Protein AF-A0A0C3CZT1-F1 (afdb_monomer_lite)

Foldseek 3Di:
DDDFDPLLVLQLCQACHDPLGNHQPPRHNQNSNLVSVVCSVLSVVLVVPLPPDDPVSLVSQQVSLVVSLVCLQPVVVCRSVDRHNVSSVRPDNSPPPVVSVCCVPPPDDDDDPPPDPPPDPDDDD

InterPro domains:
  IPR036279 5'-3' exonuclease, C-terminal domain superfamily [SSF47807] (4-110)

Structure (mmCIF, N/CA/C/O backbone):
data_AF-A0A0C3CZT1-F1
#
_entry.id   AF-A0A0C3CZT1-F1
#
loop_
_atom_site.group_PDB
_atom_site.id
_atom_site.type_symbol
_atom_site.label_atom_id
_atom_site.label_alt_id
_atom_site.lab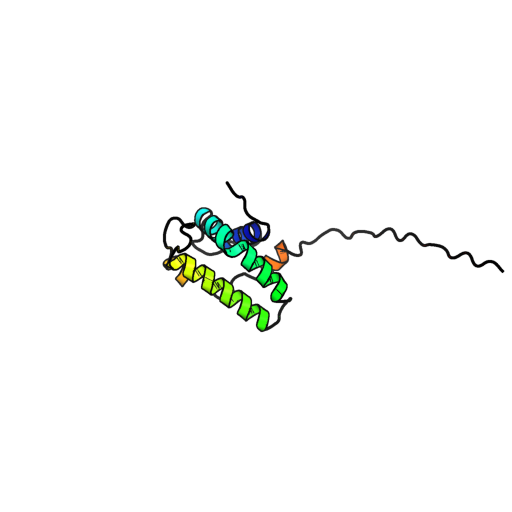el_comp_id
_atom_site.label_asym_id
_atom_site.label_entity_id
_atom_site.label_seq_id
_atom_site.pdbx_PDB_ins_code
_atom_site.Cartn_x
_atom_site.Cartn_y
_atom_site.Cartn_z
_atom_site.occupancy
_atom_site.B_iso_or_equiv
_atom_site.auth_seq_id
_atom_site.auth_comp_id
_atom_site.auth_asym_id
_atom_site.auth_atom_id
_atom_site.pdbx_PDB_model_num
ATOM 1 N N . MET A 1 1 ? -14.367 15.802 -8.890 1.00 45.00 1 MET A N 1
ATOM 2 C CA . MET A 1 1 ? -13.769 14.526 -8.445 1.00 45.00 1 MET A CA 1
ATOM 3 C C . MET A 1 1 ? -12.306 14.570 -8.842 1.00 45.00 1 MET A C 1
ATOM 5 O O . MET A 1 1 ? -12.041 14.667 -10.032 1.00 45.00 1 MET A O 1
ATOM 9 N N . SER A 1 2 ? -11.372 14.631 -7.891 1.00 66.56 2 SER A N 1
ATOM 10 C CA . SER A 1 2 ? -9.948 14.508 -8.218 1.00 66.56 2 SER A CA 1
ATOM 11 C C . SER A 1 2 ? -9.640 13.037 -8.504 1.00 66.56 2 SER A C 1
ATOM 13 O O . SER A 1 2 ? -10.010 12.164 -7.721 1.00 66.56 2 SER A O 1
ATOM 15 N N . GLY A 1 3 ? -9.058 12.766 -9.672 1.00 80.94 3 GLY A N 1
ATOM 16 C CA . GLY A 1 3 ? -8.655 11.421 -10.085 1.00 80.94 3 GLY A CA 1
ATOM 17 C C . GLY A 1 3 ? -7.424 10.922 -9.326 1.00 80.94 3 GLY A C 1
ATOM 18 O O . GLY A 1 3 ? -6.824 11.658 -8.542 1.00 80.94 3 GLY A O 1
ATOM 19 N N . LEU A 1 4 ? -7.049 9.666 -9.565 1.00 92.25 4 LEU A N 1
ATOM 20 C CA . LEU A 1 4 ? -5.810 9.099 -9.036 1.00 92.25 4 LEU A CA 1
ATOM 21 C C . LEU A 1 4 ? -4.601 9.598 -9.836 1.00 92.25 4 LEU A C 1
ATOM 23 O O . LEU A 1 4 ? -4.674 9.762 -11.054 1.00 92.25 4 LEU A O 1
ATOM 27 N N . THR A 1 5 ? -3.485 9.812 -9.142 1.00 94.50 5 THR A N 1
ATOM 28 C CA . THR A 1 5 ? -2.166 9.997 -9.763 1.00 94.50 5 THR A CA 1
ATOM 29 C C . THR A 1 5 ? -1.650 8.663 -10.314 1.00 94.50 5 THR A C 1
ATOM 31 O O . THR A 1 5 ? -2.230 7.614 -10.033 1.00 94.50 5 THR A O 1
ATOM 34 N N . GLU A 1 6 ? -0.534 8.667 -11.053 1.00 94.62 6 GLU A N 1
ATOM 35 C CA . GLU A 1 6 ? 0.147 7.424 -11.463 1.00 94.62 6 GLU A CA 1
ATOM 36 C C . GLU A 1 6 ? 0.421 6.517 -10.253 1.00 94.62 6 GLU A C 1
ATOM 38 O O . GLU A 1 6 ? 0.064 5.340 -10.251 1.00 94.62 6 GLU A O 1
ATOM 43 N N . GLY A 1 7 ? 0.980 7.093 -9.188 1.00 96.00 7 GLY A N 1
ATOM 44 C CA . GLY A 1 7 ? 1.248 6.385 -7.941 1.00 96.00 7 GLY A CA 1
ATOM 45 C C . GLY A 1 7 ? -0.014 5.879 -7.256 1.00 96.00 7 GLY A C 1
ATOM 46 O O . GLY A 1 7 ? -0.031 4.765 -6.742 1.00 96.00 7 GLY A O 1
ATOM 47 N N . GLY A 1 8 ? -1.099 6.656 -7.312 1.00 97.50 8 GLY A N 1
ATOM 48 C CA . GLY A 1 8 ? -2.405 6.228 -6.821 1.00 97.50 8 GLY A CA 1
ATOM 49 C C . GLY A 1 8 ? -2.955 5.030 -7.596 1.00 97.50 8 GLY A C 1
ATOM 50 O O . GLY A 1 8 ? -3.430 4.080 -6.985 1.00 97.50 8 GLY A O 1
ATOM 51 N N . LEU A 1 9 ? -2.857 5.024 -8.928 1.00 96.94 9 LEU A N 1
ATOM 52 C CA . LEU A 1 9 ? -3.283 3.884 -9.749 1.00 96.94 9 LEU A CA 1
ATOM 53 C C . LEU A 1 9 ? -2.449 2.632 -9.464 1.00 96.94 9 LEU A C 1
ATOM 55 O O . LEU A 1 9 ? -2.999 1.537 -9.350 1.00 96.94 9 LEU A O 1
ATOM 59 N N . LEU A 1 10 ? -1.137 2.795 -9.306 1.00 96.81 10 LEU A N 1
ATOM 60 C CA . LEU A 1 10 ? -0.246 1.697 -8.952 1.00 96.81 10 LEU A CA 1
ATOM 61 C C . LEU A 1 10 ? -0.575 1.133 -7.567 1.00 96.81 10 LEU A C 1
ATOM 63 O O . LEU A 1 10 ? -0.744 -0.076 -7.418 1.00 96.81 10 LEU A O 1
ATOM 67 N N . LEU A 1 11 ? -0.725 2.004 -6.566 1.00 98.06 11 LEU A N 1
ATOM 68 C CA . LEU A 1 11 ? -1.103 1.601 -5.215 1.00 98.06 11 LEU A CA 1
ATOM 69 C C . LEU A 1 11 ? -2.473 0.915 -5.205 1.00 98.06 11 LEU A C 1
ATOM 71 O O . LEU A 1 11 ? -2.638 -0.112 -4.554 1.00 98.06 11 LEU A O 1
ATOM 75 N N . TYR A 1 12 ? -3.434 1.431 -5.971 1.00 98.19 12 TYR A N 1
ATOM 76 C CA . TYR A 1 12 ? -4.745 0.812 -6.124 1.00 98.19 12 TYR A CA 1
ATOM 77 C C . TYR A 1 12 ? -4.630 -0.630 -6.633 1.00 98.19 12 TYR A C 1
ATOM 79 O O . TYR A 1 12 ? -5.210 -1.525 -6.026 1.00 98.19 12 TYR A O 1
ATOM 87 N N . ALA A 1 13 ? -3.855 -0.875 -7.694 1.00 97.69 13 ALA A N 1
ATOM 88 C CA . ALA A 1 13 ? -3.666 -2.219 -8.243 1.00 97.69 13 ALA A CA 1
ATOM 89 C C . ALA A 1 13 ? -2.970 -3.170 -7.250 1.00 97.69 13 ALA A C 1
ATOM 91 O O . ALA A 1 13 ? -3.334 -4.339 -7.156 1.00 97.69 13 ALA A O 1
ATOM 92 N N . LEU A 1 14 ? -2.009 -2.666 -6.468 1.00 97.88 14 LEU A N 1
ATOM 93 C CA . LEU A 1 14 ? -1.327 -3.439 -5.422 1.00 97.88 14 LEU A CA 1
ATOM 94 C C . LEU A 1 14 ? -2.244 -3.783 -4.236 1.00 97.88 14 LEU A C 1
ATOM 96 O O . LEU A 1 14 ? -2.008 -4.776 -3.553 1.00 97.88 14 LEU A O 1
ATOM 100 N N . LEU A 1 15 ? -3.264 -2.963 -3.970 1.00 98.38 15 LEU A N 1
ATOM 101 C CA . LEU A 1 15 ? -4.195 -3.140 -2.854 1.00 98.38 15 LEU A CA 1
ATOM 102 C C . LEU A 1 15 ? -5.439 -3.943 -3.243 1.00 98.38 15 LEU A C 1
ATOM 104 O O . LEU A 1 15 ? -5.736 -4.934 -2.587 1.00 98.38 15 LEU A O 1
ATOM 108 N N . ALA A 1 16 ? -6.153 -3.526 -4.291 1.00 97.88 16 ALA A N 1
ATOM 109 C CA . ALA A 1 16 ? -7.386 -4.168 -4.757 1.00 97.88 16 ALA A CA 1
ATOM 110 C C . ALA A 1 16 ? -7.133 -5.449 -5.563 1.00 97.88 16 ALA A C 1
ATOM 112 O O . ALA A 1 16 ? -8.057 -6.236 -5.772 1.00 97.88 16 ALA A O 1
ATOM 113 N N . GLY A 1 17 ? -5.901 -5.625 -6.037 1.00 96.75 17 GLY A N 1
ATOM 114 C CA . GLY A 1 17 ? -5.544 -6.642 -7.009 1.00 96.75 17 GLY A CA 1
ATOM 115 C C . GLY A 1 17 ? -5.701 -6.153 -8.447 1.00 96.75 17 GLY A C 1
ATOM 116 O O . GLY A 1 17 ? -6.427 -5.205 -8.757 1.00 96.75 17 GLY A O 1
ATOM 117 N N . GLY A 1 18 ? -4.992 -6.835 -9.335 1.00 93.75 18 GLY A N 1
ATOM 118 C CA . GLY A 1 18 ? -4.983 -6.609 -10.772 1.00 93.75 18 GLY A CA 1
ATOM 119 C C . GLY A 1 18 ? -4.529 -7.872 -11.494 1.00 93.75 18 GLY A C 1
ATOM 120 O O . GLY A 1 18 ? -4.609 -8.974 -10.957 1.00 93.75 18 GLY A O 1
ATOM 121 N N . ASP A 1 19 ? -4.011 -7.725 -12.709 1.00 94.31 19 ASP A N 1
ATOM 122 C CA . ASP A 1 19 ? -3.622 -8.882 -13.525 1.00 94.31 19 ASP A CA 1
ATOM 123 C C . ASP A 1 19 ? -2.414 -9.655 -12.965 1.00 94.31 19 ASP A C 1
ATOM 125 O O . ASP A 1 19 ? -2.247 -10.840 -13.249 1.00 94.31 19 ASP A O 1
ATOM 129 N N . TYR A 1 20 ? -1.565 -8.999 -12.167 1.00 95.56 20 TYR A N 1
ATOM 130 C CA . TYR A 1 20 ? -0.314 -9.582 -11.670 1.00 95.56 20 TYR A CA 1
ATOM 131 C C . TYR A 1 20 ? -0.384 -10.109 -10.230 1.00 95.56 20 TYR A C 1
ATOM 133 O O . TYR A 1 20 ? 0.504 -10.859 -9.829 1.00 95.56 20 TYR A O 1
ATOM 141 N N . ASP A 1 21 ? -1.396 -9.721 -9.449 1.00 96.75 21 ASP A N 1
ATOM 142 C CA . ASP A 1 21 ? -1.560 -10.134 -8.050 1.00 96.75 21 ASP A CA 1
ATOM 143 C C . ASP A 1 21 ? -3.010 -9.940 -7.580 1.00 96.75 21 ASP A C 1
ATOM 145 O O . ASP A 1 21 ? -3.733 -9.097 -8.108 1.00 96.75 21 ASP A O 1
ATOM 149 N N . LYS A 1 22 ? -3.441 -10.698 -6.565 1.00 96.38 22 LYS A N 1
ATOM 150 C CA . LYS A 1 22 ? -4.796 -10.590 -5.996 1.00 96.38 22 LYS A CA 1
ATOM 151 C C . LYS A 1 22 ? -4.964 -9.406 -5.039 1.00 96.38 22 LYS A C 1
ATOM 153 O O . LYS A 1 22 ? -6.091 -9.128 -4.640 1.00 96.38 22 LYS A O 1
ATOM 158 N N . GLY A 1 23 ? -3.877 -8.729 -4.683 1.00 97.00 23 GLY A N 1
ATOM 159 C CA . GLY A 1 23 ? -3.871 -7.608 -3.759 1.00 97.00 23 GLY A CA 1
ATOM 160 C C . GLY A 1 23 ? -3.939 -8.040 -2.297 1.00 97.00 23 GLY A C 1
ATOM 161 O O . GLY A 1 23 ? -3.661 -9.183 -1.927 1.00 97.00 23 GLY A O 1
ATOM 162 N N . VAL A 1 24 ? -4.311 -7.093 -1.443 1.00 98.06 24 VAL A N 1
ATOM 163 C CA . VAL A 1 24 ? -4.414 -7.291 0.002 1.00 98.06 24 VAL A CA 1
ATOM 164 C C . VAL A 1 24 ? -5.794 -7.841 0.348 1.00 98.06 24 VAL A C 1
ATOM 166 O O . VAL A 1 24 ? -6.821 -7.231 0.048 1.00 98.06 24 VAL A O 1
ATOM 169 N N . THR A 1 25 ? -5.831 -8.981 1.039 1.00 97.69 25 THR A N 1
ATOM 170 C CA . THR A 1 25 ? -7.077 -9.612 1.496 1.00 97.69 25 THR A CA 1
ATOM 171 C C . THR A 1 25 ? -7.957 -8.624 2.265 1.00 97.69 25 THR A C 1
ATOM 173 O O . THR A 1 25 ? -7.526 -7.996 3.227 1.00 97.69 25 THR A O 1
ATOM 176 N N . GLY A 1 26 ? -9.217 -8.495 1.843 1.00 96.69 26 GLY A N 1
ATOM 177 C CA . GLY A 1 26 ? -10.189 -7.585 2.455 1.00 96.69 26 GLY A CA 1
ATOM 178 C C . GLY A 1 26 ? -10.095 -6.130 1.982 1.00 96.69 26 GLY A C 1
ATOM 179 O O . GLY A 1 26 ? -11.040 -5.374 2.200 1.00 96.69 26 GLY A O 1
ATOM 180 N N . CYS A 1 27 ? -9.028 -5.735 1.280 1.00 97.50 27 CYS A N 1
ATOM 181 C CA . CYS A 1 27 ? -8.871 -4.390 0.729 1.00 97.50 27 CYS A CA 1
ATOM 182 C C . CYS A 1 27 ? -9.608 -4.259 -0.615 1.00 97.50 27 CYS A C 1
ATOM 184 O O . CYS A 1 27 ? -9.017 -4.284 -1.690 1.00 97.50 27 CYS A O 1
ATOM 186 N N . GLY A 1 28 ? -10.938 -4.163 -0.561 1.00 95.50 28 GLY A N 1
ATOM 187 C CA . GLY A 1 28 ? -11.764 -4.010 -1.761 1.00 95.50 28 GLY A CA 1
ATOM 188 C C . GLY A 1 28 ? -11.599 -2.649 -2.466 1.00 95.50 28 GLY A C 1
ATOM 189 O O . GLY A 1 28 ? -10.995 -1.729 -1.910 1.00 95.50 28 GLY A O 1
ATOM 190 N N . PRO A 1 29 ? -12.216 -2.469 -3.653 1.00 96.19 29 PRO A N 1
ATOM 191 C CA . PRO A 1 29 ? -12.085 -1.272 -4.496 1.00 96.19 29 PRO A CA 1
ATOM 192 C C . PRO A 1 29 ? -12.257 0.071 -3.777 1.00 96.19 29 PRO A C 1
ATOM 194 O O . PRO A 1 29 ? -11.504 1.007 -4.018 1.00 96.19 29 PRO A O 1
ATOM 197 N N . VAL A 1 30 ? -13.233 0.184 -2.871 1.00 96.12 30 VAL A N 1
ATOM 198 C CA . VAL A 1 30 ? -13.511 1.441 -2.153 1.00 96.12 30 VAL A CA 1
ATOM 199 C C . VAL A 1 30 ? -12.375 1.796 -1.189 1.00 96.12 30 VAL A C 1
ATOM 201 O O . VAL A 1 30 ? -11.911 2.935 -1.178 1.00 96.12 30 VAL A O 1
ATOM 204 N N . ILE A 1 31 ? -11.894 0.813 -0.425 1.00 98.19 31 ILE A N 1
ATOM 205 C CA . ILE A 1 31 ? -10.807 0.992 0.547 1.00 98.19 31 ILE A CA 1
ATOM 206 C C . ILE A 1 31 ? -9.504 1.284 -0.199 1.00 98.19 31 ILE A C 1
ATOM 208 O O . ILE A 1 31 ? -8.814 2.253 0.113 1.00 98.19 31 ILE A O 1
ATOM 212 N N . ALA A 1 32 ? -9.212 0.499 -1.240 1.00 98.19 32 ALA A N 1
ATOM 213 C CA . ALA A 1 32 ? -8.046 0.694 -2.090 1.00 98.19 32 ALA A CA 1
ATOM 214 C C . ALA A 1 32 ? -8.041 2.081 -2.746 1.00 98.19 32 ALA A C 1
ATOM 216 O O . ALA A 1 32 ? -7.001 2.730 -2.789 1.00 98.19 32 ALA A O 1
ATOM 217 N N . PHE A 1 33 ? -9.195 2.574 -3.209 1.00 97.69 33 PHE A N 1
ATOM 218 C CA . PHE A 1 33 ? -9.317 3.919 -3.772 1.00 97.69 33 PHE A CA 1
ATOM 219 C C . PHE A 1 33 ? -9.045 5.015 -2.737 1.00 97.69 33 PHE A C 1
ATOM 221 O O . PHE A 1 33 ? -8.349 5.984 -3.040 1.00 97.69 33 PHE A O 1
ATOM 228 N N . GLY A 1 34 ? -9.559 4.867 -1.513 1.00 97.62 34 GLY A N 1
ATOM 229 C CA . GLY A 1 34 ? -9.279 5.798 -0.420 1.00 97.62 34 GLY A CA 1
ATOM 230 C C . GLY A 1 34 ? -7.789 5.844 -0.073 1.00 97.62 34 GLY A C 1
ATOM 231 O O . GLY A 1 34 ? -7.188 6.916 -0.096 1.00 97.62 34 GLY A O 1
ATOM 232 N N . LEU A 1 35 ? -7.164 4.681 0.128 1.00 98.38 35 LEU A N 1
ATOM 233 C CA . LEU A 1 35 ? -5.728 4.574 0.405 1.00 98.38 35 LEU A CA 1
ATOM 234 C C . LEU A 1 35 ? -4.861 5.085 -0.753 1.00 98.38 35 LEU A C 1
ATOM 236 O O . LEU A 1 35 ? -3.872 5.773 -0.520 1.00 98.38 35 LEU A O 1
ATOM 240 N N . ALA A 1 36 ? -5.249 4.814 -2.001 1.00 98.12 36 ALA A N 1
ATOM 241 C CA . ALA A 1 36 ? -4.568 5.314 -3.193 1.00 98.12 36 ALA A CA 1
ATOM 242 C C . ALA A 1 36 ? -4.538 6.847 -3.262 1.00 98.12 36 ALA A C 1
ATOM 244 O O . ALA A 1 36 ? -3.568 7.430 -3.748 1.00 98.12 36 ALA A O 1
ATOM 245 N N . ARG A 1 37 ? -5.588 7.506 -2.761 1.00 97.25 37 ARG A N 1
ATOM 246 C CA . ARG A 1 37 ? -5.640 8.968 -2.653 1.00 97.25 37 ARG A CA 1
ATOM 247 C C . ARG A 1 37 ? -4.791 9.512 -1.509 1.00 97.25 37 ARG A C 1
ATOM 249 O O . ARG A 1 37 ? -4.338 10.646 -1.623 1.00 97.25 37 ARG A O 1
ATOM 256 N N . CYS A 1 38 ? -4.600 8.738 -0.445 1.00 97.00 38 CYS A N 1
ATOM 257 C CA . CYS A 1 38 ? -3.774 9.128 0.695 1.00 97.00 38 CYS A CA 1
ATOM 258 C C . CYS A 1 38 ? -2.280 8.949 0.429 1.00 97.00 38 CYS A C 1
ATOM 260 O O . CYS A 1 38 ? -1.514 9.826 0.791 1.00 97.00 38 CYS A O 1
ATOM 262 N N . PHE A 1 39 ? -1.887 7.823 -0.173 1.00 98.00 39 PHE A N 1
ATOM 263 C CA . PHE A 1 39 ? -0.499 7.341 -0.139 1.00 98.00 39 PHE A CA 1
ATOM 264 C C . PHE A 1 39 ? 0.119 7.094 -1.521 1.00 98.00 39 PHE A C 1
ATOM 266 O O . PHE A 1 39 ? 1.191 6.499 -1.646 1.00 98.00 39 PHE A O 1
ATOM 273 N N . GLY A 1 40 ? -0.570 7.488 -2.595 1.00 96.75 40 GLY A N 1
ATOM 274 C CA . GLY A 1 40 ? -0.084 7.266 -3.956 1.00 96.75 40 GLY A CA 1
ATOM 275 C C . GLY A 1 40 ? 1.228 8.003 -4.256 1.00 96.75 40 GLY A C 1
ATOM 276 O O . GLY A 1 40 ? 2.088 7.465 -4.951 1.00 96.75 40 GLY A O 1
ATOM 277 N N . ALA A 1 41 ? 1.404 9.221 -3.737 1.00 95.88 41 ALA A N 1
ATOM 278 C CA . ALA A 1 41 ? 2.624 10.008 -3.946 1.00 95.88 41 ALA A CA 1
ATOM 279 C C . ALA A 1 41 ? 3.800 9.481 -3.106 1.00 95.88 41 ALA A C 1
ATOM 281 O O . ALA A 1 41 ? 4.945 9.451 -3.560 1.00 95.88 41 ALA A O 1
ATOM 282 N N . GLU A 1 42 ? 3.495 9.013 -1.903 1.00 96.12 42 GLU A N 1
ATOM 283 C CA . GLU A 1 42 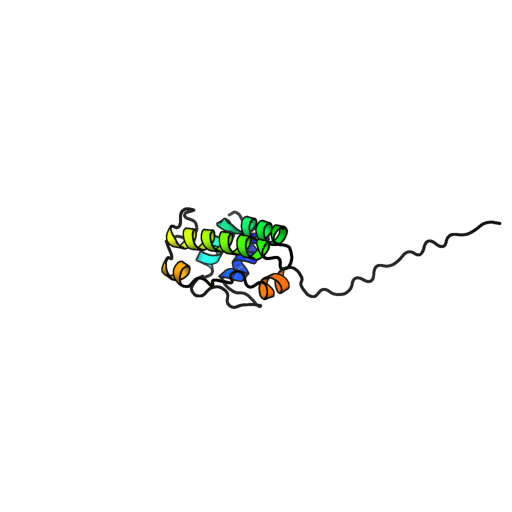? 4.405 8.406 -0.946 1.00 96.12 42 GLU A CA 1
ATOM 284 C C . GLU A 1 42 ? 4.941 7.087 -1.499 1.00 96.12 42 GLU A C 1
ATOM 286 O O . GLU A 1 42 ? 6.142 6.840 -1.423 1.00 96.12 42 GLU A O 1
ATOM 291 N N . LEU A 1 43 ? 4.088 6.285 -2.150 1.00 96.00 43 LEU A N 1
ATOM 292 C CA . LEU A 1 43 ? 4.529 5.090 -2.863 1.00 96.00 43 LEU A CA 1
ATOM 293 C C . LEU A 1 43 ? 5.538 5.430 -3.967 1.00 96.00 43 LEU A C 1
ATOM 295 O O . LEU A 1 43 ? 6.573 4.777 -4.047 1.00 96.00 43 LEU A O 1
ATOM 299 N N . LEU A 1 44 ? 5.273 6.431 -4.813 1.00 93.88 44 LEU A N 1
ATOM 300 C CA . LEU A 1 44 ? 6.227 6.811 -5.866 1.00 93.88 44 LEU A CA 1
ATOM 301 C C . LEU A 1 44 ? 7.554 7.297 -5.285 1.00 93.88 44 LEU A C 1
ATOM 303 O O . LEU A 1 44 ? 8.604 6.810 -5.695 1.00 93.88 44 LEU A O 1
ATOM 307 N N . SER A 1 45 ? 7.494 8.174 -4.282 1.00 93.56 45 SER A N 1
ATOM 308 C CA . SER A 1 45 ? 8.684 8.656 -3.572 1.00 93.56 45 SER A CA 1
ATOM 309 C C . SER A 1 45 ? 9.491 7.497 -2.981 1.00 93.56 45 SER A C 1
ATOM 311 O O . SER A 1 45 ? 10.713 7.473 -3.093 1.00 93.56 45 SER A O 1
ATOM 313 N N . ALA A 1 46 ? 8.815 6.500 -2.400 1.00 92.94 46 ALA A N 1
ATOM 314 C CA . ALA A 1 46 ? 9.456 5.309 -1.856 1.00 92.94 46 ALA A CA 1
ATOM 315 C C . ALA A 1 46 ? 10.159 4.479 -2.939 1.00 92.94 46 ALA A C 1
ATOM 317 O O . ALA A 1 46 ? 11.286 4.039 -2.741 1.00 92.94 46 ALA A O 1
ATOM 318 N N . ILE A 1 47 ? 9.524 4.297 -4.099 1.00 91.75 47 ILE A N 1
ATOM 319 C CA . ILE A 1 47 ? 10.099 3.557 -5.232 1.00 91.75 47 ILE A CA 1
ATOM 320 C C . ILE A 1 47 ? 11.343 4.258 -5.779 1.00 91.75 47 ILE A C 1
ATOM 322 O O . ILE A 1 47 ? 12.322 3.597 -6.119 1.00 91.75 47 ILE A O 1
ATOM 326 N N . GLU A 1 48 ? 11.300 5.584 -5.884 1.00 90.06 48 GLU A N 1
ATOM 327 C CA . GLU A 1 48 ? 12.419 6.394 -6.367 1.00 90.06 48 GLU A CA 1
ATOM 328 C C . GLU A 1 48 ? 13.588 6.395 -5.376 1.00 90.06 48 GLU A C 1
ATOM 330 O O . GLU A 1 48 ? 14.740 6.278 -5.791 1.00 90.06 48 GLU A O 1
ATOM 335 N N . ALA A 1 49 ? 13.293 6.477 -4.075 1.00 88.06 49 ALA A N 1
ATOM 336 C CA . ALA A 1 49 ? 14.295 6.531 -3.017 1.00 88.06 49 ALA A CA 1
ATOM 337 C C . ALA A 1 49 ? 14.942 5.174 -2.712 1.00 88.06 49 ALA A C 1
ATOM 339 O O . ALA A 1 49 ? 16.135 5.128 -2.427 1.00 88.06 49 ALA A O 1
ATOM 340 N N . ALA A 1 50 ? 14.184 4.075 -2.773 1.00 81.88 50 ALA A N 1
ATOM 341 C CA . ALA A 1 50 ? 14.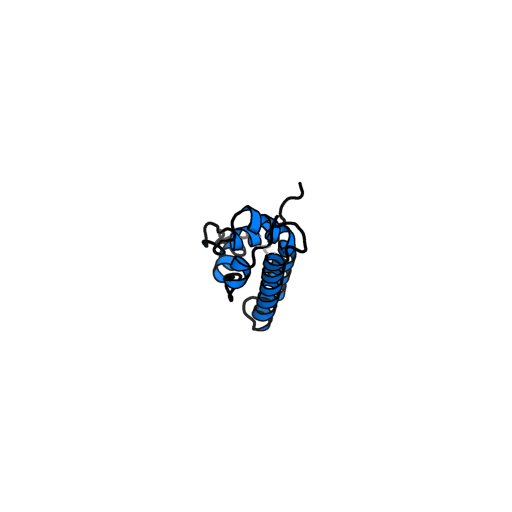665 2.759 -2.360 1.00 81.88 50 ALA A CA 1
ATOM 342 C C . ALA A 1 50 ? 15.858 2.254 -3.188 1.00 81.88 50 ALA A C 1
ATOM 344 O O . ALA A 1 50 ? 16.645 1.450 -2.693 1.00 81.88 50 ALA A O 1
ATOM 345 N N . GLY A 1 51 ? 15.987 2.670 -4.457 1.00 65.88 51 GLY A N 1
ATOM 346 C CA . GLY A 1 51 ? 16.854 1.970 -5.409 1.00 65.88 51 GLY A CA 1
ATOM 347 C C . GLY A 1 51 ? 16.450 0.488 -5.534 1.00 65.88 51 GLY A C 1
ATOM 348 O O . GLY A 1 51 ? 15.703 -0.060 -4.727 1.00 65.88 51 GLY A O 1
ATOM 349 N N . MET A 1 52 ? 16.868 -0.227 -6.576 1.00 57.59 52 MET A N 1
ATOM 350 C CA . MET A 1 52 ? 16.496 -1.647 -6.671 1.00 57.59 52 MET A CA 1
ATOM 351 C C . MET A 1 52 ? 17.347 -2.507 -5.715 1.00 57.59 52 MET A C 1
ATOM 353 O O . MET A 1 52 ? 18.344 -3.077 -6.141 1.00 57.59 52 MET A O 1
ATOM 357 N N . GLY A 1 53 ? 16.928 -2.623 -4.447 1.00 61.09 53 GLY A N 1
ATOM 358 C CA . GLY A 1 53 ? 17.306 -3.724 -3.546 1.00 61.09 53 GLY A CA 1
ATOM 359 C C . GLY A 1 53 ? 18.303 -3.437 -2.414 1.00 61.09 53 GLY A C 1
ATOM 360 O O . GLY A 1 53 ? 19.009 -4.368 -2.033 1.00 61.09 53 GLY A O 1
ATOM 361 N N . SER A 1 54 ? 18.397 -2.211 -1.883 1.00 72.06 54 SER A N 1
ATOM 362 C CA . SER A 1 54 ? 19.170 -1.945 -0.653 1.00 72.06 54 SER A CA 1
ATOM 363 C C . SER A 1 54 ? 18.333 -2.162 0.618 1.00 72.06 54 SER A C 1
ATOM 365 O O . SER A 1 54 ? 17.105 -2.062 0.582 1.00 72.06 54 SER A O 1
ATOM 367 N N . ASP A 1 55 ? 18.995 -2.413 1.755 1.00 78.12 55 ASP A N 1
ATOM 368 C CA . ASP A 1 55 ? 18.349 -2.526 3.077 1.00 78.12 55 ASP A CA 1
ATOM 369 C C . ASP A 1 55 ? 17.560 -1.252 3.446 1.00 78.12 55 ASP A C 1
ATOM 371 O O . ASP A 1 55 ? 16.494 -1.314 4.058 1.00 78.12 55 ASP A O 1
ATOM 375 N N . GLU A 1 56 ? 18.045 -0.092 2.998 1.00 78.69 56 GLU A N 1
ATOM 376 C CA . GLU A 1 56 ? 17.391 1.214 3.160 1.00 78.69 56 GLU A CA 1
ATOM 377 C C . GLU A 1 56 ? 16.028 1.256 2.448 1.00 78.69 56 GLU A C 1
ATOM 379 O O . GLU A 1 56 ? 15.069 1.841 2.952 1.00 78.69 56 GLU A O 1
ATOM 384 N N . GLY A 1 57 ? 15.911 0.593 1.293 1.00 84.00 57 GLY A N 1
ATOM 385 C CA . GLY A 1 57 ? 14.656 0.486 0.556 1.00 84.00 57 GLY A CA 1
ATOM 386 C C . GLY A 1 57 ? 13.588 -0.299 1.314 1.00 84.00 57 GLY A C 1
ATOM 387 O O . GLY A 1 57 ? 12.417 0.090 1.319 1.00 84.00 57 GLY A O 1
ATOM 388 N N . GLU A 1 58 ? 13.980 -1.373 1.999 1.00 88.19 58 GLU A N 1
ATOM 389 C CA . GLU A 1 58 ? 13.051 -2.167 2.805 1.00 88.19 58 GLU A CA 1
ATOM 390 C C . GLU A 1 58 ? 12.520 -1.378 4.010 1.00 88.19 58 GLU A C 1
ATOM 392 O O . GLU A 1 58 ? 11.321 -1.437 4.291 1.00 88.19 58 GLU A O 1
ATOM 397 N N . GLU A 1 59 ? 13.353 -0.558 4.659 1.00 91.81 59 GLU A N 1
ATOM 398 C CA . GLU A 1 59 ? 12.904 0.323 5.746 1.00 91.81 59 GLU A CA 1
ATOM 399 C C . GLU A 1 59 ? 11.897 1.379 5.257 1.00 91.81 59 GLU A C 1
ATOM 401 O O . GLU A 1 59 ? 10.867 1.610 5.900 1.00 91.81 59 GLU A O 1
ATOM 406 N N . ILE A 1 60 ? 12.135 1.979 4.085 1.00 93.75 60 ILE A N 1
ATOM 407 C CA . ILE A 1 60 ? 11.221 2.961 3.483 1.00 93.75 60 ILE A CA 1
ATOM 408 C C . ILE A 1 60 ? 9.844 2.333 3.217 1.00 93.75 60 ILE A C 1
ATOM 410 O O . ILE A 1 60 ? 8.812 2.916 3.566 1.00 93.75 60 ILE A O 1
ATOM 414 N N . PHE A 1 61 ? 9.803 1.132 2.637 1.00 94.69 61 PHE A N 1
ATOM 415 C CA . PHE A 1 61 ? 8.538 0.441 2.392 1.00 94.69 61 PHE A CA 1
ATOM 416 C C . PHE A 1 61 ? 7.865 -0.038 3.682 1.00 94.69 61 PHE A C 1
ATOM 418 O O . PHE A 1 61 ? 6.637 0.030 3.780 1.00 94.69 61 PHE A O 1
ATOM 425 N N . ALA A 1 62 ? 8.632 -0.471 4.686 1.00 95.62 62 ALA A N 1
ATOM 426 C CA . ALA A 1 62 ? 8.097 -0.830 5.997 1.00 95.62 62 ALA A CA 1
ATOM 427 C C . ALA A 1 62 ? 7.432 0.375 6.681 1.00 95.62 62 ALA A C 1
ATOM 429 O O . ALA A 1 62 ? 6.343 0.242 7.250 1.00 95.62 62 ALA A O 1
ATOM 430 N N . LYS A 1 63 ? 8.033 1.566 6.567 1.00 96.88 63 LYS A N 1
ATOM 431 C CA . LYS A 1 63 ? 7.441 2.814 7.055 1.00 96.88 63 LYS A CA 1
ATOM 432 C C . LYS A 1 63 ? 6.129 3.135 6.337 1.00 96.88 63 LYS A C 1
ATOM 434 O O . LYS A 1 63 ? 5.120 3.345 7.009 1.00 96.88 63 LYS A O 1
ATOM 439 N N . LEU A 1 64 ? 6.121 3.106 5.002 1.00 97.88 64 LEU A N 1
ATOM 440 C CA . LEU A 1 64 ? 4.913 3.341 4.202 1.00 97.88 64 LEU A CA 1
ATOM 441 C C . LEU A 1 64 ? 3.792 2.360 4.575 1.00 97.88 64 LEU A C 1
ATOM 443 O O . LEU A 1 64 ? 2.640 2.750 4.757 1.00 97.88 64 LEU A O 1
ATOM 447 N N . ARG A 1 65 ? 4.129 1.077 4.743 1.00 98.19 65 ARG A N 1
ATOM 448 C CA . ARG A 1 65 ? 3.188 0.062 5.227 1.00 98.19 65 ARG A CA 1
ATOM 449 C C . ARG A 1 65 ? 2.617 0.447 6.594 1.00 98.19 65 ARG A C 1
ATOM 451 O O . ARG A 1 65 ? 1.409 0.354 6.788 1.00 98.19 65 ARG A O 1
ATOM 458 N N . GLY A 1 66 ? 3.460 0.875 7.534 1.00 98.50 66 GLY A N 1
ATOM 459 C CA . GLY A 1 66 ? 3.024 1.321 8.859 1.00 98.50 66 GLY A CA 1
ATOM 460 C C . GLY A 1 66 ? 2.029 2.483 8.798 1.00 98.50 66 GLY A C 1
ATOM 461 O O . GLY A 1 66 ? 1.031 2.476 9.516 1.00 98.50 66 GLY A O 1
ATOM 462 N N . GLU A 1 67 ? 2.255 3.445 7.903 1.00 98.62 67 GLU A N 1
ATOM 463 C CA . GLU A 1 67 ? 1.347 4.576 7.674 1.00 98.62 67 GLU A CA 1
ATOM 464 C C . GLU A 1 67 ? 0.000 4.122 7.089 1.00 98.62 67 GLU A C 1
ATOM 466 O O . GLU A 1 67 ? -1.050 4.549 7.573 1.00 98.62 67 GLU A O 1
ATOM 471 N N . ILE A 1 68 ? 0.011 3.187 6.133 1.00 98.62 68 ILE A N 1
ATOM 472 C CA . ILE A 1 68 ? -1.208 2.580 5.574 1.00 98.62 68 ILE A CA 1
ATOM 473 C C . ILE A 1 68 ? -1.996 1.820 6.649 1.00 98.62 68 ILE A C 1
ATOM 475 O O . ILE A 1 68 ? -3.208 2.003 6.763 1.00 98.62 68 ILE A O 1
ATOM 479 N N . CYS A 1 69 ? -1.334 0.983 7.455 1.00 98.75 69 CYS A N 1
ATOM 480 C CA . CYS A 1 69 ? -1.987 0.249 8.542 1.00 98.75 69 CYS A CA 1
ATOM 481 C C . CYS A 1 69 ? -2.597 1.202 9.573 1.00 98.75 69 CYS A C 1
ATOM 483 O O . CYS A 1 69 ? -3.736 1.003 9.988 1.00 98.75 69 CYS A O 1
ATOM 485 N N . LYS A 1 70 ? -1.883 2.272 9.935 1.00 98.75 70 LYS A N 1
ATOM 486 C CA . LYS A 1 70 ? -2.403 3.292 10.847 1.00 98.75 70 LYS A CA 1
ATOM 487 C C . LYS A 1 70 ? -3.647 3.969 10.278 1.00 98.75 70 LYS A C 1
ATOM 489 O O . LYS A 1 70 ? -4.627 4.130 10.995 1.00 98.75 70 LYS A O 1
ATOM 494 N N . GLU A 1 71 ? -3.643 4.318 8.994 1.00 98.75 71 GLU A N 1
ATOM 495 C CA . GLU A 1 71 ? -4.821 4.901 8.347 1.00 98.75 71 GLU A CA 1
ATOM 496 C C . GLU A 1 71 ? -5.991 3.916 8.274 1.00 98.75 71 GLU A C 1
ATOM 498 O O . GLU A 1 71 ? -7.133 4.314 8.472 1.00 98.75 71 GLU A O 1
ATOM 503 N N . LEU A 1 72 ? -5.733 2.622 8.069 1.00 98.75 72 LEU A N 1
ATOM 504 C CA . LEU A 1 72 ? -6.765 1.590 8.183 1.00 98.75 72 LEU A CA 1
ATOM 505 C C . LEU A 1 72 ? -7.338 1.520 9.606 1.00 98.75 72 LEU A C 1
ATOM 507 O O . LEU A 1 72 ? -8.540 1.341 9.765 1.00 98.75 72 LEU A O 1
ATOM 511 N N . GLU A 1 73 ? -6.527 1.672 10.649 1.00 98.62 73 GLU A N 1
ATOM 512 C CA . GLU A 1 73 ? -6.993 1.632 12.042 1.00 98.62 73 GLU A CA 1
ATOM 513 C C . GLU A 1 73 ? -7.784 2.878 12.447 1.00 98.62 73 GLU A C 1
ATOM 515 O O . GLU A 1 73 ? -8.780 2.768 13.165 1.00 98.62 73 GLU A O 1
ATOM 520 N N . THR A 1 74 ? -7.361 4.061 11.999 1.00 98.44 74 THR A N 1
ATOM 521 C CA . THR A 1 74 ? -7.883 5.335 12.510 1.00 98.44 74 THR A CA 1
ATOM 522 C C . THR A 1 74 ? -8.771 6.086 11.526 1.00 98.44 74 THR A C 1
ATOM 524 O O . THR A 1 74 ? -9.560 6.919 11.965 1.00 98.44 74 THR A O 1
ATOM 527 N N . ASN A 1 75 ? -8.652 5.814 10.221 1.00 98.25 75 ASN A N 1
ATOM 528 C CA . ASN A 1 75 ? -9.289 6.559 9.130 1.00 98.25 75 ASN A CA 1
ATOM 529 C C . ASN A 1 75 ? -9.145 8.084 9.317 1.00 98.25 75 ASN A C 1
ATOM 531 O O . ASN A 1 75 ? -10.115 8.836 9.204 1.00 98.25 75 ASN A O 1
ATOM 535 N N . SER A 1 76 ? -7.938 8.547 9.664 1.00 97.75 76 SER A N 1
ATOM 536 C CA . SER A 1 76 ? -7.680 9.948 10.029 1.00 97.75 76 SER A CA 1
ATOM 537 C C . SER A 1 76 ? -7.917 10.911 8.867 1.00 97.75 76 SER A C 1
ATOM 539 O O . SER A 1 76 ? -8.270 12.068 9.091 1.00 97.75 76 SER A O 1
ATOM 541 N N . SER A 1 77 ? -7.739 10.450 7.627 1.00 96.31 77 SER A N 1
ATOM 542 C CA . SER A 1 77 ? -8.053 11.227 6.423 1.00 96.31 77 SER A CA 1
ATOM 543 C C . SER A 1 77 ? -9.558 11.332 6.151 1.00 96.31 77 SER A C 1
ATOM 545 O O . SER A 1 77 ? -9.994 12.206 5.398 1.00 96.31 77 SER A O 1
ATOM 547 N N . GLY A 1 78 ? -10.357 10.419 6.715 1.00 97.06 78 GLY A N 1
ATOM 548 C CA . GLY A 1 78 ? -11.779 10.265 6.425 1.00 97.06 78 GLY A CA 1
ATOM 549 C C . GLY A 1 78 ? -12.087 9.676 5.042 1.00 97.06 78 GLY A C 1
ATOM 550 O O . GLY A 1 78 ? -13.252 9.660 4.643 1.00 97.06 78 GLY A O 1
ATOM 551 N N . LEU A 1 79 ? -11.087 9.199 4.290 1.00 96.38 79 LEU A N 1
ATOM 552 C CA . LEU A 1 79 ? -11.268 8.745 2.905 1.00 96.38 79 LEU A CA 1
ATOM 553 C C . LEU A 1 79 ? -11.695 7.276 2.759 1.00 96.38 79 LEU A C 1
ATOM 555 O O . LEU A 1 79 ? -12.058 6.878 1.652 1.00 96.38 79 LEU A O 1
ATOM 559 N N . LEU A 1 80 ? -11.686 6.483 3.837 1.00 96.44 80 LEU A N 1
ATOM 560 C CA . LEU A 1 80 ? -12.049 5.055 3.801 1.00 96.44 80 LEU A CA 1
ATOM 561 C C . LEU A 1 80 ? -13.532 4.790 4.113 1.00 96.44 80 LEU A C 1
ATOM 563 O O . LEU A 1 80 ? -14.018 3.672 3.965 1.00 96.44 80 LEU A O 1
ATOM 567 N N . GLY A 1 81 ? -14.267 5.810 4.565 1.00 93.25 81 GLY A N 1
ATOM 568 C CA . GLY A 1 81 ? -15.633 5.683 5.082 1.00 93.25 81 GLY A CA 1
ATOM 569 C C . GLY A 1 81 ? -15.687 5.175 6.527 1.00 93.25 81 GLY A C 1
ATOM 570 O O . GLY A 1 81 ? -16.348 5.801 7.352 1.00 93.25 81 GLY A O 1
ATOM 571 N N . PHE A 1 82 ? -14.952 4.106 6.856 1.00 96.44 82 PHE A N 1
ATOM 572 C CA . PHE A 1 82 ? -14.854 3.539 8.208 1.00 96.44 82 PHE A CA 1
ATOM 573 C C . PHE A 1 82 ? -13.430 3.066 8.532 1.00 96.44 82 PHE A C 1
ATOM 575 O O . PHE A 1 82 ? -12.577 2.965 7.655 1.00 96.44 82 PHE A O 1
ATOM 582 N N . CYS A 1 83 ? -13.174 2.761 9.805 1.00 98.19 83 CYS A N 1
ATOM 583 C CA . CYS A 1 83 ? -11.953 2.077 10.223 1.00 98.19 83 CYS A CA 1
ATOM 584 C C . CYS A 1 83 ? -12.018 0.579 9.879 1.00 98.19 83 CYS A C 1
ATOM 586 O O . CYS A 1 83 ? -13.056 -0.068 10.021 1.00 98.19 83 CYS A O 1
ATOM 588 N N . HIS A 1 84 ? -10.876 0.012 9.508 1.00 98.38 84 HIS A N 1
ATOM 589 C CA . HIS A 1 84 ? -10.675 -1.375 9.100 1.00 98.38 84 HIS A CA 1
ATOM 590 C C . HIS A 1 84 ? -9.507 -2.053 9.858 1.00 98.38 84 HIS A C 1
ATOM 592 O O . HIS A 1 84 ? -8.588 -2.587 9.229 1.00 98.38 84 HIS A O 1
ATOM 598 N N . PRO A 1 85 ? -9.530 -2.107 11.205 1.00 98.38 85 PRO A N 1
ATOM 599 C CA . PRO A 1 85 ? -8.427 -2.659 12.004 1.00 98.38 85 PRO A CA 1
ATOM 600 C C . PRO A 1 85 ? -8.144 -4.145 11.723 1.00 98.38 85 PRO A C 1
ATOM 602 O O . PRO A 1 85 ? -7.007 -4.592 11.830 1.00 98.38 85 PRO A O 1
ATOM 605 N N . ALA A 1 86 ? -9.154 -4.921 11.310 1.00 98.38 86 ALA A N 1
ATOM 606 C CA . ALA A 1 86 ? -8.956 -6.315 10.909 1.00 98.38 86 ALA A CA 1
ATOM 607 C C . ALA A 1 86 ? -8.073 -6.444 9.654 1.00 98.38 86 ALA A C 1
ATOM 609 O O . ALA A 1 86 ? -7.251 -7.351 9.581 1.00 98.38 86 ALA A O 1
ATOM 610 N N . ILE A 1 87 ? -8.204 -5.518 8.695 1.00 98.44 87 ILE A N 1
ATOM 611 C CA . ILE A 1 87 ? -7.348 -5.484 7.501 1.00 98.44 87 ILE A CA 1
ATOM 612 C C . ILE A 1 87 ? -5.935 -5.055 7.896 1.00 98.44 87 ILE A C 1
ATOM 614 O O . ILE A 1 87 ? -4.977 -5.664 7.439 1.00 98.44 87 ILE A O 1
ATOM 618 N N . ALA A 1 88 ? -5.798 -4.049 8.768 1.00 98.44 88 ALA A N 1
ATOM 619 C CA . ALA A 1 88 ? -4.495 -3.588 9.253 1.00 98.44 88 ALA A CA 1
ATOM 620 C C . ALA A 1 88 ? -3.699 -4.707 9.947 1.00 98.44 88 ALA A C 1
ATOM 622 O O . ALA A 1 88 ? -2.498 -4.848 9.712 1.00 98.44 88 ALA A O 1
ATOM 623 N N . LYS A 1 89 ? -4.381 -5.529 10.757 1.00 98.19 89 LYS A N 1
ATOM 624 C CA . LYS A 1 89 ? -3.787 -6.670 11.462 1.00 98.19 89 LYS A CA 1
ATOM 625 C C . LYS A 1 89 ? -3.261 -7.746 10.509 1.00 98.19 89 LYS A C 1
ATOM 627 O O . LYS A 1 89 ? -2.166 -8.254 10.719 1.00 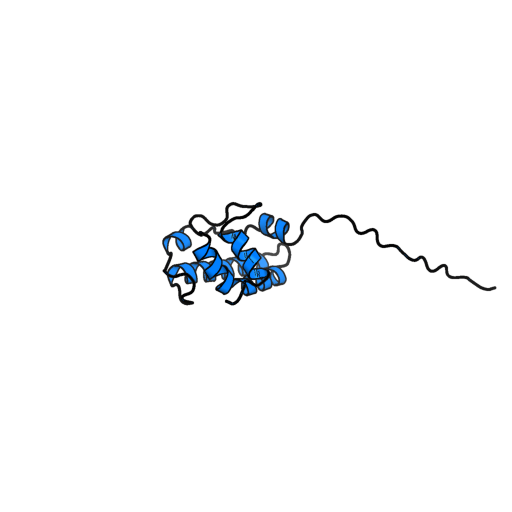98.19 89 LYS A O 1
ATOM 632 N N . GLU A 1 90 ? -4.030 -8.082 9.478 1.00 97.81 90 GLU A N 1
ATOM 633 C CA . GLU A 1 90 ? -3.675 -9.118 8.496 1.00 97.81 90 GLU A CA 1
ATOM 634 C C . GLU A 1 90 ? -2.914 -8.540 7.283 1.00 97.81 90 GLU A C 1
ATOM 636 O O . GLU A 1 90 ? -2.747 -9.208 6.260 1.00 97.81 90 GLU A O 1
ATOM 641 N N . PHE A 1 91 ? -2.464 -7.282 7.367 1.00 98.38 91 PHE A N 1
ATOM 642 C CA . PHE A 1 91 ? -1.814 -6.594 6.258 1.00 98.38 91 PHE A CA 1
ATOM 643 C C . PHE A 1 91 ? -0.420 -7.195 5.994 1.00 98.38 91 PHE A C 1
ATOM 645 O O . PHE A 1 91 ? 0.398 -7.241 6.924 1.00 98.38 91 PHE A O 1
ATOM 652 N N . PRO A 1 92 ? -0.091 -7.599 4.750 1.00 97.38 92 PRO A N 1
ATOM 653 C CA . PRO A 1 92 ? 1.151 -8.310 4.453 1.00 97.38 92 PRO A CA 1
ATOM 654 C C . PRO A 1 92 ? 2.399 -7.558 4.928 1.00 97.38 92 PRO A C 1
ATOM 656 O O . PRO A 1 92 ? 2.558 -6.375 4.631 1.00 97.38 92 PRO A O 1
ATOM 659 N N . GLU A 1 93 ? 3.298 -8.232 5.652 1.00 95.44 93 GLU A N 1
ATOM 660 C CA . GLU A 1 93 ? 4.553 -7.629 6.137 1.00 95.44 93 GLU A CA 1
ATOM 661 C C . GLU A 1 93 ? 5.457 -7.182 4.985 1.00 95.44 93 GLU A C 1
ATOM 663 O O . GLU A 1 93 ? 5.975 -6.071 4.998 1.00 95.44 93 GLU A O 1
ATOM 668 N N . ALA A 1 94 ? 5.558 -8.001 3.936 1.00 91.25 94 ALA A N 1
ATOM 669 C CA . ALA A 1 94 ? 6.378 -7.736 2.754 1.00 91.25 94 ALA A CA 1
ATOM 670 C C . ALA A 1 94 ? 5.698 -6.816 1.714 1.00 91.25 94 ALA A C 1
ATOM 672 O O . ALA A 1 94 ? 5.982 -6.900 0.517 1.00 91.25 94 ALA A O 1
ATOM 673 N N . PHE A 1 95 ? 4.749 -5.971 2.128 1.00 95.44 95 PHE A N 1
ATOM 674 C CA . PHE A 1 95 ? 4.079 -5.042 1.218 1.00 95.44 95 PHE A CA 1
ATOM 675 C C . PHE A 1 95 ? 4.974 -3.843 0.844 1.00 95.44 95 PHE A C 1
ATOM 677 O O . PHE A 1 95 ? 5.734 -3.346 1.676 1.00 95.44 95 PHE A O 1
ATOM 684 N N . PRO A 1 96 ? 4.860 -3.302 -0.386 1.00 93.69 96 PRO A N 1
ATOM 685 C CA . PRO A 1 96 ? 4.304 -3.934 -1.593 1.00 93.69 96 PRO A CA 1
ATOM 686 C C . PRO A 1 96 ? 5.136 -5.108 -2.147 1.00 93.69 96 PRO A C 1
ATOM 688 O O . PRO A 1 96 ? 6.356 -5.108 -2.074 1.00 93.69 96 PRO A O 1
ATOM 691 N N . ASN A 1 97 ? 4.524 -6.080 -2.824 1.00 93.12 97 ASN A N 1
ATOM 692 C CA . ASN A 1 97 ? 5.295 -7.136 -3.495 1.00 93.12 97 ASN A CA 1
ATOM 693 C C . ASN A 1 97 ? 6.199 -6.546 -4.606 1.00 93.12 97 ASN A C 1
ATOM 695 O O . ASN A 1 97 ? 5.708 -6.089 -5.642 1.00 93.12 97 ASN A O 1
ATOM 699 N N . ARG A 1 98 ? 7.528 -6.577 -4.415 1.00 91.06 98 ARG A N 1
ATOM 700 C CA . ARG A 1 98 ? 8.493 -5.930 -5.330 1.00 91.06 98 ARG A CA 1
ATOM 701 C C . ARG A 1 98 ? 8.491 -6.540 -6.737 1.00 91.06 98 ARG A C 1
ATOM 703 O O . ARG A 1 98 ? 8.737 -5.837 -7.714 1.00 91.06 98 ARG A O 1
ATOM 710 N N . ASN A 1 99 ? 8.176 -7.833 -6.865 1.00 92.06 99 ASN A N 1
ATOM 711 C CA . ASN A 1 99 ? 8.080 -8.486 -8.173 1.00 92.06 99 ASN A CA 1
ATOM 712 C C . ASN A 1 99 ? 6.888 -7.952 -8.975 1.00 92.06 99 ASN A C 1
ATOM 714 O O . ASN A 1 99 ? 7.037 -7.645 -10.155 1.00 92.06 99 ASN A O 1
ATOM 718 N N . VAL A 1 100 ? 5.736 -7.792 -8.321 1.00 94.44 100 VAL A N 1
ATOM 719 C CA . VAL A 1 100 ? 4.516 -7.223 -8.920 1.00 94.44 100 VAL A CA 1
ATOM 720 C C . VAL A 1 100 ? 4.748 -5.765 -9.296 1.00 94.44 100 VAL A C 1
ATOM 722 O O . VAL A 1 100 ? 4.437 -5.338 -10.406 1.00 94.44 100 VAL A O 1
ATOM 725 N N . LEU A 1 101 ? 5.385 -5.013 -8.401 1.00 92.88 101 LEU A N 1
ATOM 726 C CA . LEU A 1 101 ? 5.761 -3.629 -8.642 1.00 92.88 101 LEU A CA 1
ATOM 727 C C . LEU A 1 101 ? 6.635 -3.477 -9.900 1.00 92.88 101 LEU A C 1
ATOM 729 O O . LEU A 1 101 ? 6.382 -2.605 -10.733 1.00 92.88 101 LEU A O 1
ATOM 733 N N . ARG A 1 102 ? 7.631 -4.358 -10.076 1.00 92.25 102 ARG A N 1
ATOM 734 C CA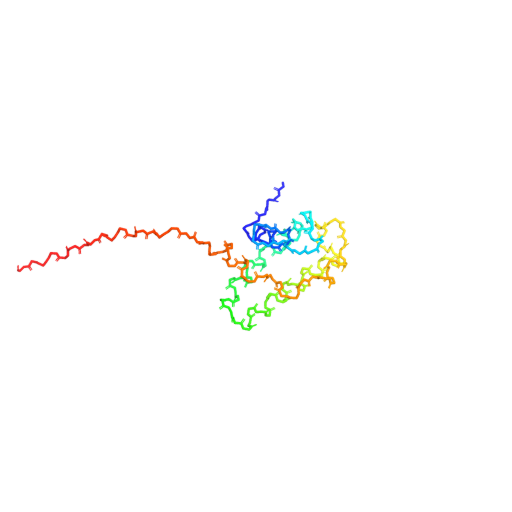 . ARG A 1 102 ? 8.498 -4.374 -11.262 1.00 92.25 102 ARG A CA 1
ATOM 735 C C . ARG A 1 102 ? 7.721 -4.657 -12.548 1.00 92.25 102 ARG A C 1
ATOM 737 O O . ARG A 1 102 ? 8.027 -4.038 -13.561 1.00 92.25 102 ARG A O 1
ATOM 744 N N . LEU A 1 103 ? 6.724 -5.546 -12.521 1.00 94.25 103 LEU A N 1
ATOM 745 C CA . LEU A 1 103 ? 5.892 -5.839 -13.698 1.00 94.25 103 LEU A CA 1
ATOM 746 C C . LEU A 1 103 ? 5.124 -4.601 -14.185 1.00 94.25 103 LEU A C 1
ATOM 748 O O . LEU A 1 103 ? 5.014 -4.395 -15.391 1.00 94.25 103 LEU A O 1
ATOM 752 N N . TYR A 1 104 ? 4.662 -3.747 -13.267 1.00 93.62 104 TYR A N 1
ATOM 753 C CA . TYR A 1 104 ? 4.015 -2.481 -13.621 1.00 93.62 104 TYR A CA 1
ATOM 754 C C . TYR A 1 104 ? 5.001 -1.387 -14.054 1.00 93.62 104 TYR A C 1
ATOM 756 O O . TYR A 1 104 ? 4.731 -0.674 -15.017 1.00 93.62 104 TYR A O 1
ATOM 764 N N . ARG A 1 105 ? 6.136 -1.224 -13.356 1.00 90.62 105 ARG A N 1
ATOM 765 C CA . ARG A 1 105 ? 7.079 -0.108 -13.598 1.00 90.62 105 ARG A CA 1
ATOM 766 C C . ARG A 1 105 ? 8.113 -0.370 -14.685 1.00 90.62 105 ARG A C 1
ATOM 768 O O . ARG A 1 105 ? 8.701 0.568 -15.215 1.00 90.62 105 ARG A O 1
ATOM 775 N N . SER A 1 106 ? 8.368 -1.626 -15.013 1.00 89.12 106 SER A N 1
ATOM 776 C CA . SER A 1 106 ? 9.307 -2.017 -16.062 1.00 89.12 106 SER A CA 1
ATOM 777 C C . SER A 1 106 ? 8.679 -3.104 -16.929 1.00 89.12 106 SER A C 1
ATOM 779 O O . SER A 1 106 ? 9.173 -4.235 -16.956 1.00 89.12 106 SER A O 1
ATOM 781 N N . PRO A 1 107 ? 7.565 -2.784 -17.616 1.00 90.06 107 PRO A N 1
ATOM 782 C CA . PRO A 1 107 ? 6.887 -3.748 -18.461 1.00 90.06 107 PRO A CA 1
ATOM 783 C C . PRO A 1 107 ? 7.801 -4.181 -19.608 1.00 90.06 107 PRO A C 1
ATOM 785 O O . PRO A 1 107 ? 8.648 -3.419 -20.085 1.00 90.06 107 PRO A O 1
ATOM 788 N N . ALA A 1 108 ? 7.609 -5.410 -20.083 1.00 89.19 108 ALA A N 1
ATOM 789 C CA . ALA A 1 108 ? 8.285 -5.874 -21.283 1.00 89.19 108 ALA A CA 1
ATOM 790 C C . ALA A 1 108 ? 7.815 -5.034 -22.481 1.00 89.19 108 ALA A C 1
ATOM 792 O O . ALA A 1 108 ? 6.663 -5.121 -22.905 1.00 89.19 108 ALA A O 1
ATOM 793 N N . ILE A 1 109 ? 8.714 -4.213 -23.019 1.00 88.44 109 ILE A N 1
ATOM 794 C CA . ILE A 1 109 ? 8.465 -3.376 -24.194 1.00 88.44 109 ILE A CA 1
ATOM 795 C C . ILE A 1 109 ? 9.251 -3.893 -25.399 1.00 88.44 109 ILE A C 1
ATOM 797 O O . ILE A 1 109 ? 10.301 -4.524 -25.265 1.00 88.44 109 ILE A O 1
ATOM 801 N N . SER A 1 110 ? 8.746 -3.614 -26.600 1.00 89.31 110 SER A N 1
ATOM 802 C CA . SER A 1 110 ? 9.474 -3.919 -27.834 1.00 89.31 110 SER A CA 1
ATOM 803 C C . SER A 1 110 ? 10.775 -3.114 -27.908 1.00 89.31 110 SER A C 1
ATOM 805 O O . SER A 1 110 ? 10.828 -1.957 -27.488 1.00 89.31 110 SER A O 1
ATOM 807 N N . ARG A 1 111 ? 11.837 -3.710 -28.467 1.00 80.75 111 ARG A N 1
ATOM 808 C CA . ARG A 1 111 ? 13.115 -3.016 -28.682 1.00 80.75 111 ARG A CA 1
ATOM 809 C C . ARG A 1 111 ? 12.914 -1.868 -29.672 1.00 80.75 111 ARG A C 1
ATOM 811 O O . ARG A 1 111 ? 12.493 -2.103 -30.801 1.00 80.75 111 ARG A O 1
ATOM 818 N N . SER A 1 112 ? 13.251 -0.646 -29.267 1.00 72.19 112 SER A N 1
ATOM 819 C CA . SER A 1 112 ? 13.338 0.479 -30.199 1.00 72.19 112 SER A CA 1
ATOM 820 C C . SER A 1 112 ? 14.642 0.362 -30.985 1.00 72.19 112 SER A C 1
ATOM 822 O O . SER A 1 112 ? 15.729 0.491 -30.419 1.00 72.19 112 SER A O 1
ATOM 824 N N . SER A 1 113 ? 14.549 0.080 -32.283 1.00 62.81 113 SER A N 1
ATOM 825 C CA . SER A 1 113 ? 15.679 0.225 -33.199 1.00 62.81 113 SER A CA 1
ATOM 826 C C . SER A 1 113 ? 15.991 1.717 -33.309 1.00 62.81 113 SER A C 1
ATOM 828 O O . SER A 1 113 ? 15.337 2.432 -34.065 1.00 62.81 113 SER A O 1
ATOM 830 N N . ARG A 1 114 ? 16.959 2.224 -32.537 1.00 59.06 114 ARG A N 1
ATOM 831 C CA . ARG A 1 114 ? 17.490 3.570 -32.779 1.00 59.06 114 ARG A CA 1
ATOM 832 C C . ARG A 1 114 ? 18.108 3.570 -34.176 1.00 59.06 114 ARG A C 1
ATOM 834 O O . ARG A 1 114 ? 19.094 2.876 -34.405 1.00 59.06 114 ARG A O 1
ATOM 841 N N . ILE A 1 115 ? 17.514 4.322 -35.101 1.00 56.44 115 ILE A N 1
ATOM 842 C CA . ILE A 1 115 ? 18.126 4.644 -36.391 1.00 56.44 115 ILE A CA 1
ATOM 843 C C . ILE A 1 115 ? 19.362 5.485 -36.063 1.00 56.44 115 ILE A C 1
ATOM 845 O O . ILE A 1 115 ? 19.249 6.663 -35.731 1.00 56.44 115 ILE A O 1
ATOM 849 N N . GLY A 1 116 ? 20.534 4.853 -36.061 1.00 51.09 116 GLY A N 1
ATOM 850 C CA . GLY A 1 116 ? 21.803 5.563 -36.043 1.00 51.09 116 GLY A CA 1
ATOM 851 C C . GLY A 1 116 ? 21.967 6.249 -37.390 1.00 51.09 116 GLY A C 1
ATOM 852 O O . GLY A 1 116 ? 22.158 5.578 -38.400 1.00 51.09 116 GLY A O 1
ATOM 853 N N . ILE A 1 117 ? 21.847 7.574 -37.418 1.00 57.19 117 ILE A N 1
ATOM 854 C CA . ILE A 1 117 ? 22.379 8.360 -38.527 1.00 57.19 117 ILE A CA 1
ATOM 855 C C . ILE A 1 117 ? 23.898 8.307 -38.350 1.00 57.19 117 ILE A C 1
ATOM 857 O O . ILE A 1 117 ? 24.441 8.958 -37.460 1.00 57.19 117 ILE A O 1
ATOM 861 N N . GLU A 1 118 ? 24.571 7.463 -39.130 1.00 51.91 118 GLU A N 1
ATOM 862 C CA . GLU A 1 118 ? 26.023 7.533 -39.277 1.00 51.91 118 GLU A CA 1
ATOM 863 C C . GLU A 1 118 ? 26.358 8.826 -40.029 1.00 51.91 118 GLU A C 1
ATOM 865 O O . GLU A 1 118 ? 26.172 8.923 -41.243 1.00 51.91 118 GLU A O 1
ATOM 870 N N . GLU A 1 119 ? 26.846 9.840 -39.313 1.00 53.44 119 GLU A N 1
ATOM 871 C CA . GLU A 1 119 ? 27.586 10.920 -39.958 1.00 53.44 119 GLU A CA 1
ATOM 872 C C . GLU A 1 119 ? 28.944 10.372 -40.406 1.00 53.44 119 GLU A C 1
ATOM 874 O O . GLU A 1 119 ? 29.875 10.196 -39.620 1.00 53.44 119 GLU A O 1
ATOM 879 N N . SER A 1 120 ? 29.035 10.071 -41.701 1.00 52.69 120 SER A N 1
ATOM 880 C CA . SER A 1 120 ? 30.296 9.825 -42.390 1.00 52.69 120 SER A CA 1
ATOM 881 C C . SER A 1 120 ? 31.133 11.106 -42.367 1.00 52.69 120 SER A C 1
ATOM 883 O O . SER A 1 120 ? 30.840 12.082 -43.059 1.00 52.69 120 SER A O 1
ATOM 885 N N . SER A 1 121 ? 32.189 11.102 -41.558 1.00 53.19 121 SER A N 1
ATOM 886 C CA . SER A 1 121 ? 33.241 12.110 -41.576 1.00 53.19 121 SER A CA 1
ATOM 887 C C . SER A 1 121 ? 34.054 11.985 -42.870 1.00 53.19 121 SER A C 1
ATOM 889 O O . SER A 1 121 ? 34.947 11.151 -43.013 1.00 53.19 121 SER A O 1
ATOM 891 N N . GLY A 1 122 ? 33.739 12.839 -43.844 1.00 51.78 122 GLY A N 1
ATOM 892 C CA . GLY A 1 122 ? 34.564 13.045 -45.030 1.00 51.78 122 GLY A CA 1
ATOM 893 C C . GLY A 1 122 ? 35.868 13.759 -44.668 1.00 51.78 122 GLY A C 1
ATOM 894 O O . GLY A 1 122 ? 35.874 14.957 -44.401 1.00 51.78 122 GLY A O 1
ATOM 895 N N . SER A 1 123 ? 36.981 13.024 -44.671 1.00 52.75 123 SER A N 1
ATOM 896 C CA . SER A 1 123 ? 38.340 13.572 -44.616 1.00 52.75 123 SER A CA 1
ATOM 897 C C . SER A 1 123 ? 38.722 14.137 -45.992 1.00 52.75 123 SER A C 1
ATOM 899 O O . SER A 1 123 ? 38.777 13.392 -46.972 1.00 52.75 123 SER A O 1
ATOM 901 N N . MET A 1 124 ? 38.975 15.447 -46.081 1.00 55.09 124 MET A N 1
ATOM 902 C CA . MET A 1 124 ? 39.630 16.067 -47.239 1.00 55.09 124 MET A CA 1
ATOM 903 C C . MET A 1 124 ? 41.144 16.115 -47.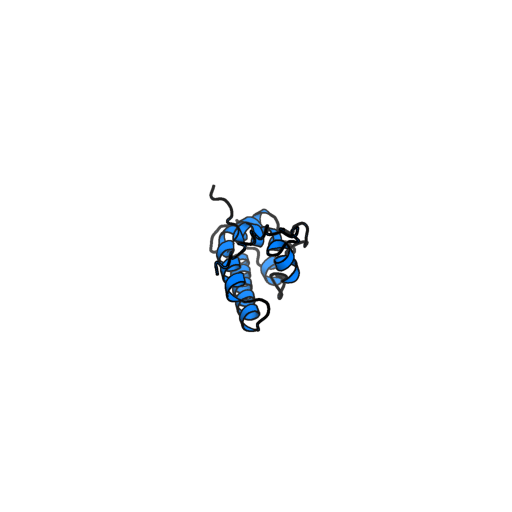006 1.00 55.09 124 MET A C 1
ATOM 905 O O . MET A 1 124 ? 41.603 16.565 -45.956 1.00 55.09 124 MET A O 1
ATOM 909 N N . LYS A 1 125 ? 41.868 15.590 -47.998 1.00 50.12 125 LYS A N 1
ATOM 910 C CA . LYS A 1 125 ? 43.320 15.695 -48.178 1.00 50.12 125 LYS A CA 1
ATOM 911 C C . LYS A 1 125 ? 43.753 17.133 -48.429 1.00 50.12 125 LYS A C 1
ATOM 913 O O . LYS A 1 125 ? 42.966 17.864 -49.071 1.00 50.12 125 LYS A O 1
#

Radius of gyration: 20.05 Å; chains: 1; bounding box: 59×27×61 Å

Organism: Hebeloma cylindrosporum (NCBI:txid76867)

Secondary structure (DSSP, 8-state):
-----HHHHHHHHHHH--SS---STT--HHHHHHHHHHHHHHHHHHHHHHTTT-HHHHHHHHHHHHHHHHHHHH-TTS-SSS--HHHHHT--TT-S-HHHHHHHHS-------------------

pLDDT: mean 88.86, std 14.62, range [45.0, 98.75]

Sequence (125 aa):
MSGLTEGGLLLYALLAGGDYDKGVTGCGPVIAFGLARCFGAELLSAIEAAGMGSDEGEEIFAKLRGEICKELETNSSGLLGFCHPAIAKEFPEAFPNRNVLRLYRSPAISRSSRIGIEESSGSMK

=== Feature glossary ===
The record interleaves many kinds of information about one protein. Here is each kind framed as the question it answers.

Q: What known structures does this most resemble?
A: Structural nearest neighbors (via Foldseek easy-search vs the PDB). Reported per hit: target PDB id, E-value, and alignment TM-score. A TM-score above ~0.5 is the conventional threshold for 'same fold'.

Q: Where is each backbone atom in 3D?
A: The mmCIF table is the protein's shape written out atom by atom. For each backbone N, Cα, C, and carbonyl O, it records an (x, y, z) coordinate triple in Å plus the residue type, chain letter, and residue number.

Q: What are the backbone torsion angles?
A: The φ/ψ torsion pair specifies the backbone conformation at each residue. φ rotates about the N–Cα bond, ψ about the Cα–C bond. Steric clashes forbid most of the (φ, ψ) plane — the allowed regions (α-helix basin, β-sheet basin, left-handed helix) are the Ramachandran-allowed regions.

Q: Which residues are buried vs exposed?
A: Solvent-accessible surface area (SASA) is the area in Å² traced out by the centre of a 1.4 Å probe sphere (a water molecule) rolled over the protein's van der Waals surface (Shrake–Rupley / Lee–Richards construction). Buried residues have near-zero SASA; fully exposed residues can exceed 200 Å². The total SASA scales roughly with the number of surface residues.

Q: How confident is the AlphaFold model at each residue?
A: pLDDT is the predicted lDDT-Cα score: AlphaFold's confidence that the local environment of each residue (all inter-atomic distances within 15 Å) is correctly placed. It is a per-residue number between 0 and 100, with higher meaning more reliable.

Q: What does the local fold look like, residue by residue?
A: 3Di is Foldseek's structural alphabet. Each residue is assigned one of twenty discrete states based on how its Cα sits relative to its spatial (not sequential) neighbors. Aligning 3Di strings finds structural homologs roughly as well as full 3D superposition, but orders of magnitude faster.

Q: How big and how compact is the whole molecule?
A: Radius of gyration (Rg) is the root-mean-square distance of Cα atoms from their centroid — a single number for overall size and compactness. A globular domain of N residues has Rg ≈ 2.2·N^0.38 Å; an extended or disordered chain has a much larger Rg. The Cα contact count is the number of residue pairs whose Cα atoms are within 8 Å and are more than four positions apart in sequence — a standard proxy for tertiary packing density. The bounding box is the smallest axis-aligned box enclosing all Cα atoms.

Q: Which residues are in helices, strands, or loops?
A: DSSP 8-state secondary structure assigns each residue one of H (α-helix), G (3₁₀-helix), I (π-helix), E (extended β-strand), B (isolated β-bridge), T (hydrogen-bonded turn), S (bend), or '-' (coil). The assignment is computed from backbone hydrogen-bond geometry via the Kabsch–Sander algorithm.

Q: How mobile is each atom in the crystal?
A: Crystallographic B-factors measure how much each atom's electron density is smeared out, in Å². They rise in mobile loops and surface residues and fall in the buried interior. In AlphaFold models this column is repurposed to hold pLDDT instead.

Q: What if only a Cα trace is available?
A: P-SEA three-state annotation labels each residue as helix, strand, or coil based purely on the geometry of the Cα trace. It serves as a fallback when the full backbone (and thus DSSP) is unavailable.

Q: What family and function is it annotated with?
A: Database cross-references. InterPro integrates a dozen domain/family signature databases into unified entries with residue-range hits. GO terms attach function/process/location labels with evidence codes. CATH codes position the fold in a four-level structural taxonomy. Organism is the NCBI-taxonomy species name.

Q: Are the domains correctly placed relative to each other?
A: Predicted Aligned Error (PAE) is an AlphaFold confidence matrix: entry (i, j) is the expected error in the position of residue j, in ångströms, when the prediction is superimposed on the true structure at residue i. Low PAE within a block of residues means that block is internally rigid and well-predicted; high PAE between two blocks means their relative placement is uncertain even if each block individually is confident.

Q: What do the diagnostic plots show?
A: Three diagnostic plots accompany the record. The Cα contact map visualizes the tertiary structure as a 2D adjacency matrix (8 Å cutoff, sequence-local contacts suppressed). The Ramachandran plot shows the distribution of backbone (φ, ψ) torsions, with points in the α and β basins reflecting secondary structure content. The PAE plot shows AlphaFold's inter-residue confidence as a color matrix.

Q: What is the amino-acid chain?
A: Primary structure: the covalent order of the twenty standard amino acids along the backbone. Two proteins with the same sequence will (almost always) fold to the same structure; two with 30% identity often share a fold but not the details.

Q: What do the rendered images show?
A: The six renders are orthographic views along the three Cartesian axes in both directions. Representation (cartoon, sticks, or surface) and color scheme (sequence-rainbow or by-chain) vary across proteins so the training set covers all the common visualization conventions.